Protein AF-A1YER6-F1 (afdb_monomer_lite)

Radius of gyration: 12.26 Å; chains: 1; bounding box: 34×20×25 Å

Organism: NCBI:txid9593

Sequence (48 aa):
KTRTKDKYRVVYTDHQRLELEKEFHYSRYITIRRKSELAANLGLTERQ

Foldseek 3Di:
DDDDPVPPDDDADPVLVVVVVVVCVVPVDDDPVRLVVSCVVRVHDSVD

InterPro domains:
  IPR001356 Homeodomain [PF00046] (7-48)
  IPR001356 Homeodomain [PS50071] (3-48)
  IPR001356 Homeodomain [SM00389] (5-48)
  IPR001356 Homeodomain [cd00086] (7-48)
  IPR009057 Homedomain-like superfamily [SSF46689] (3-48)
  IPR047152 Caudal homeobox [PTHR24332] (1-48)

pLDDT: mean 88.89, std 13.95, range [49.03, 97.94]

Structure (mmCIF, N/CA/C/O backbone):
data_AF-A1YER6-F1
#
_entry.id   AF-A1YER6-F1
#
loop_
_atom_site.group_PDB
_atom_site.id
_atom_site.type_symbol
_atom_site.label_atom_id
_atom_site.label_alt_id
_atom_site.label_comp_id
_atom_site.label_asym_id
_atom_site.label_entity_id
_atom_site.label_seq_id
_atom_site.pdbx_PDB_ins_code
_atom_site.Cartn_x
_atom_site.Cartn_y
_atom_site.Cartn_z
_atom_site.occupancy
_atom_site.B_iso_or_equiv
_atom_site.auth_seq_id
_atom_site.auth_comp_id
_atom_site.auth_asym_id
_atom_site.auth_atom_id
_atom_site.pdbx_PDB_model_num
ATOM 1 N N . LYS A 1 1 ? 23.888 13.599 -12.168 1.00 49.03 1 LYS A N 1
ATOM 2 C CA . LYS A 1 1 ? 23.624 12.381 -11.353 1.00 49.03 1 LYS A CA 1
ATOM 3 C C . LYS A 1 1 ? 22.368 11.698 -11.882 1.00 49.03 1 LYS A C 1
ATOM 5 O O . LYS A 1 1 ? 21.265 11.964 -11.416 1.00 49.03 1 LYS A O 1
ATOM 10 N N . THR A 1 2 ? 22.533 10.903 -12.929 1.00 49.16 2 THR A N 1
ATOM 11 C CA . THR A 1 2 ? 21.437 10.378 -13.750 1.00 49.16 2 THR A CA 1
ATOM 12 C C . THR A 1 2 ? 20.965 9.041 -13.164 1.00 49.16 2 THR A C 1
ATOM 14 O O . THR A 1 2 ? 21.776 8.242 -12.716 1.00 49.16 2 THR A O 1
ATOM 17 N N . ARG A 1 3 ? 19.643 8.894 -13.044 1.00 56.56 3 ARG A N 1
ATOM 18 C CA . ARG A 1 3 ? 18.851 7.866 -12.333 1.00 56.56 3 ARG A CA 1
ATOM 19 C C . ARG A 1 3 ? 19.506 6.474 -12.192 1.00 56.56 3 ARG A C 1
ATOM 21 O O . ARG A 1 3 ? 19.849 5.844 -13.182 1.00 56.56 3 ARG A O 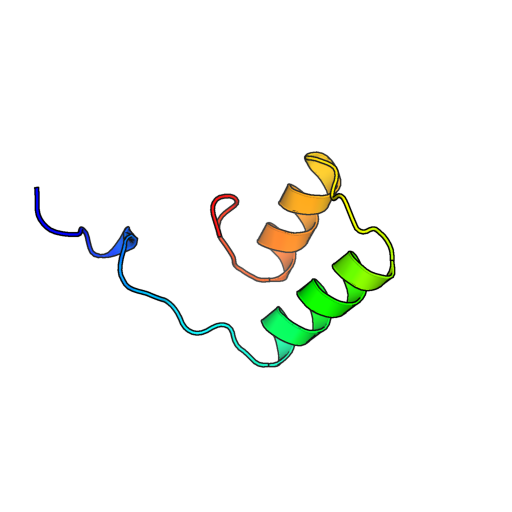1
ATOM 28 N N . THR A 1 4 ? 19.588 5.971 -10.956 1.00 63.25 4 THR A N 1
ATOM 29 C CA . THR A 1 4 ? 19.912 4.568 -10.638 1.00 63.25 4 THR A CA 1
ATOM 30 C C . THR A 1 4 ? 18.734 3.647 -10.987 1.00 63.25 4 THR A C 1
ATOM 32 O O . THR A 1 4 ? 17.602 4.118 -11.093 1.00 63.25 4 THR A O 1
ATOM 35 N N . LYS A 1 5 ? 18.976 2.334 -11.136 1.00 63.41 5 LYS A N 1
ATOM 36 C CA . LYS A 1 5 ? 17.943 1.294 -11.365 1.00 63.41 5 LYS A CA 1
ATOM 37 C C . LYS A 1 5 ? 16.769 1.392 -10.369 1.00 63.41 5 LYS A C 1
A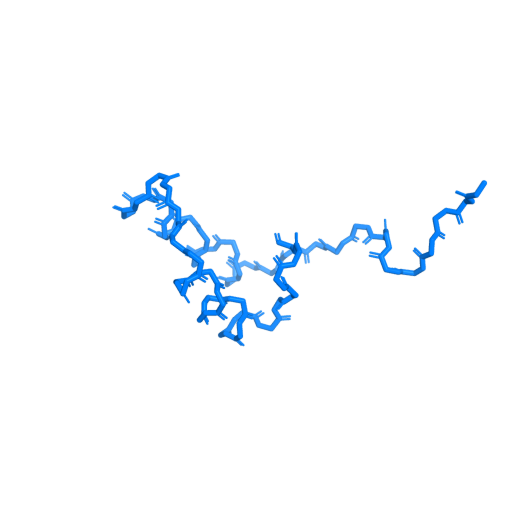TOM 39 O O . LYS A 1 5 ? 15.623 1.224 -10.755 1.00 63.41 5 LYS A O 1
ATOM 44 N N . ASP A 1 6 ? 17.071 1.807 -9.142 1.00 60.97 6 ASP A N 1
ATOM 45 C CA . ASP A 1 6 ? 16.146 2.100 -8.035 1.00 60.97 6 ASP A CA 1
ATOM 46 C C . ASP A 1 6 ? 15.145 3.253 -8.307 1.00 60.97 6 ASP A C 1
ATOM 48 O O . ASP A 1 6 ? 14.092 3.342 -7.692 1.00 60.97 6 ASP A O 1
ATOM 52 N N . LYS A 1 7 ? 15.456 4.157 -9.251 1.00 64.69 7 LYS A N 1
ATOM 53 C CA . LYS A 1 7 ? 14.629 5.325 -9.630 1.00 64.69 7 LYS A CA 1
ATOM 54 C C . LYS A 1 7 ? 13.828 5.124 -10.923 1.00 64.69 7 LYS A C 1
ATOM 56 O O . LYS A 1 7 ? 13.245 6.090 -11.445 1.00 64.69 7 LYS A O 1
ATOM 61 N N . TYR A 1 8 ? 13.857 3.930 -11.513 1.00 75.75 8 TYR A N 1
ATOM 62 C CA . TYR A 1 8 ? 12.945 3.610 -12.608 1.00 75.75 8 TYR A CA 1
ATOM 63 C C . TYR A 1 8 ? 11.537 3.438 -12.045 1.00 75.75 8 TYR A C 1
ATOM 65 O O . TYR A 1 8 ? 11.354 2.860 -10.980 1.00 75.75 8 TYR A O 1
ATOM 73 N N . ARG A 1 9 ? 10.539 3.989 -12.744 1.00 73.81 9 ARG A N 1
ATOM 74 C CA . ARG A 1 9 ? 9.144 3.810 -12.338 1.00 73.81 9 ARG A CA 1
ATOM 75 C C . ARG A 1 9 ? 8.816 2.320 -12.420 1.00 73.81 9 ARG A C 1
ATOM 77 O O . ARG A 1 9 ? 8.969 1.720 -13.482 1.00 73.81 9 ARG A O 1
ATOM 84 N N . VAL A 1 10 ? 8.388 1.746 -11.307 1.00 81.00 10 VAL A N 1
ATOM 85 C CA . VAL A 1 10 ? 7.784 0.417 -11.279 1.00 81.00 10 VAL A CA 1
ATOM 86 C C . VAL A 1 10 ? 6.283 0.628 -11.377 1.00 81.00 10 VAL A C 1
ATOM 88 O O . VAL A 1 10 ? 5.726 1.460 -10.665 1.00 81.00 10 VAL A O 1
ATOM 91 N N . VAL A 1 11 ? 5.641 -0.072 -12.307 1.00 89.06 11 VAL A N 1
ATOM 92 C CA . VAL A 1 11 ? 4.183 -0.056 -12.408 1.00 89.06 11 VAL A CA 1
ATOM 93 C C . VAL A 1 11 ? 3.650 -1.007 -11.345 1.00 89.06 11 VAL A C 1
ATOM 95 O O . VAL A 1 11 ? 4.006 -2.183 -11.352 1.00 89.06 11 VAL A O 1
ATOM 98 N N . TYR A 1 12 ? 2.827 -0.497 -10.428 1.00 94.31 12 TYR A N 1
ATOM 99 C CA . TYR A 1 12 ? 2.167 -1.334 -9.427 1.00 94.31 12 TYR A CA 1
ATOM 100 C C . TYR A 1 12 ? 1.221 -2.329 -10.095 1.00 94.31 12 TYR A C 1
ATOM 102 O O . TYR A 1 12 ? 0.563 -1.988 -11.083 1.00 94.31 12 TYR A O 1
ATOM 110 N N . THR A 1 13 ? 1.140 -3.542 -9.555 1.00 96.31 13 THR A N 1
ATOM 111 C CA . THR A 1 13 ? 0.155 -4.544 -9.978 1.00 96.31 13 THR A CA 1
ATOM 112 C C . THR A 1 13 ? -1.257 -4.117 -9.568 1.00 96.31 13 THR A C 1
ATOM 114 O O . THR A 1 13 ? -1.431 -3.233 -8.727 1.00 96.31 13 THR A O 1
ATOM 117 N N . ASP A 1 14 ? -2.283 -4.747 -10.142 1.00 97.19 14 ASP A N 1
ATOM 118 C CA . ASP A 1 14 ? -3.676 -4.438 -9.790 1.00 97.19 14 ASP A CA 1
ATOM 119 C C . ASP A 1 14 ? -3.972 -4.753 -8.316 1.00 97.19 14 ASP A C 1
ATOM 121 O O . ASP A 1 14 ? -4.623 -3.964 -7.637 1.00 97.19 14 ASP A O 1
ATOM 125 N N . HIS A 1 15 ? -3.399 -5.841 -7.787 1.00 97.44 15 HIS A N 1
ATOM 126 C CA . HIS A 1 15 ? -3.468 -6.178 -6.363 1.00 97.44 15 HIS A CA 1
ATOM 127 C C . HIS A 1 15 ? -2.837 -5.089 -5.483 1.00 97.44 15 HIS A C 1
ATOM 129 O O . HIS A 1 15 ? -3.439 -4.659 -4.504 1.00 97.44 15 HIS A O 1
ATOM 135 N N . GLN A 1 16 ? -1.641 -4.603 -5.843 1.00 97.25 16 GLN A N 1
ATOM 136 C CA . GLN A 1 16 ? -0.970 -3.539 -5.089 1.00 97.25 16 GLN A CA 1
ATOM 137 C C . GLN A 1 16 ? -1.799 -2.252 -5.066 1.00 97.25 16 GLN A C 1
ATOM 139 O O . GLN A 1 16 ? -1.951 -1.649 -4.008 1.00 97.25 16 GLN A O 1
ATOM 144 N N . ARG A 1 17 ? -2.368 -1.845 -6.209 1.00 97.00 17 ARG A N 1
ATOM 145 C CA . ARG A 1 17 ? -3.225 -0.651 -6.285 1.00 97.00 17 ARG A CA 1
ATOM 146 C C . ARG A 1 17 ? -4.496 -0.806 -5.455 1.00 97.00 17 ARG A C 1
ATOM 148 O O . ARG A 1 17 ? -4.798 0.088 -4.674 1.00 97.00 17 ARG A O 1
ATOM 155 N N . LEU A 1 18 ? -5.170 -1.952 -5.551 1.00 97.94 18 LEU A N 1
ATOM 156 C CA . LEU A 1 18 ? -6.392 -2.227 -4.796 1.00 97.94 18 LEU A CA 1
ATOM 157 C C . LEU A 1 18 ? -6.180 -2.108 -3.279 1.00 97.94 18 LEU A C 1
ATOM 159 O O . LEU A 1 18 ? -6.972 -1.471 -2.591 1.00 97.94 18 LEU A O 1
ATOM 163 N N . GLU A 1 19 ? -5.117 -2.711 -2.747 1.00 97.88 19 GLU A N 1
ATOM 164 C CA . GLU A 1 19 ? -4.846 -2.666 -1.305 1.00 97.88 19 GLU A CA 1
ATOM 165 C C . GLU A 1 19 ? -4.430 -1.262 -0.833 1.00 97.88 19 GLU A C 1
ATOM 167 O O . GLU A 1 19 ? -4.848 -0.828 0.241 1.00 97.88 19 GLU A O 1
ATOM 172 N N . LEU A 1 20 ? -3.676 -0.514 -1.649 1.00 96.81 20 LEU A N 1
ATOM 173 C CA . LEU A 1 20 ? -3.344 0.889 -1.368 1.00 96.81 20 LEU A CA 1
ATOM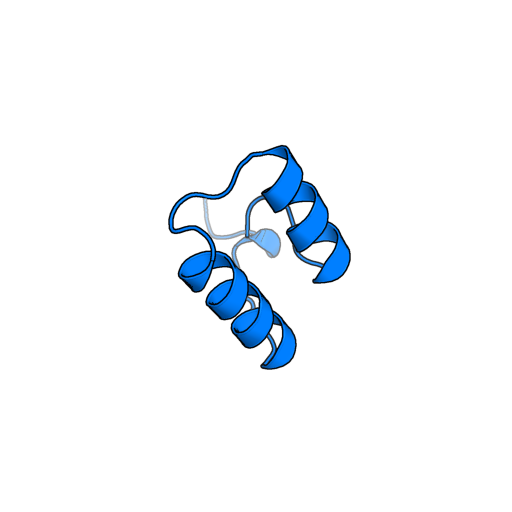 174 C C . LEU A 1 20 ? -4.598 1.785 -1.356 1.00 96.81 20 LEU A C 1
ATOM 176 O O . LEU A 1 20 ? -4.742 2.627 -0.470 1.00 96.81 20 LEU A O 1
ATOM 180 N N . GLU A 1 21 ? -5.520 1.592 -2.303 1.00 97.94 21 GLU A N 1
ATOM 181 C CA . GLU A 1 21 ? -6.795 2.319 -2.367 1.00 97.94 21 GLU A CA 1
ATOM 182 C C . GLU A 1 21 ? -7.684 2.006 -1.157 1.00 97.94 21 GLU A C 1
ATOM 184 O O . GLU A 1 21 ? -8.219 2.924 -0.530 1.00 97.94 21 GLU A O 1
ATOM 189 N N . LYS A 1 22 ? -7.797 0.727 -0.773 1.00 97.62 22 LYS A N 1
ATOM 190 C CA . LYS A 1 22 ? -8.527 0.310 0.436 1.00 97.62 22 LYS A CA 1
ATOM 191 C C . LYS A 1 22 ? -7.977 0.983 1.689 1.00 97.62 22 LYS A C 1
ATOM 193 O O . LYS A 1 22 ? -8.760 1.505 2.483 1.00 97.62 22 LYS A O 1
ATOM 198 N N . GLU A 1 23 ? -6.654 0.998 1.861 1.00 97.31 23 GLU A N 1
ATOM 199 C CA . GLU A 1 23 ? -6.030 1.638 3.019 1.00 97.31 23 GLU A CA 1
ATOM 200 C C . GLU A 1 23 ? -6.308 3.148 3.032 1.00 97.31 23 GLU A C 1
ATOM 202 O O . GLU A 1 23 ? -6.680 3.677 4.074 1.00 97.31 23 GLU A O 1
ATOM 207 N N . PHE A 1 24 ? -6.229 3.833 1.885 1.00 96.88 24 PHE A N 1
ATOM 208 C CA . PHE A 1 24 ? -6.541 5.266 1.795 1.00 96.88 24 PHE A CA 1
ATOM 209 C C . PHE A 1 24 ? -8.007 5.587 2.127 1.00 96.88 24 PHE A C 1
ATOM 211 O O . PHE A 1 24 ? -8.296 6.588 2.790 1.00 96.88 24 PHE A O 1
ATOM 218 N N . HIS A 1 25 ? -8.941 4.742 1.685 1.00 97.38 25 HIS A N 1
ATOM 219 C CA . HIS A 1 25 ? -10.356 4.885 2.021 1.00 97.38 25 HIS A CA 1
ATOM 220 C C . HIS A 1 25 ? -10.640 4.617 3.504 1.00 97.38 25 HIS A C 1
ATOM 222 O O . HIS A 1 25 ? -11.508 5.278 4.074 1.00 97.38 25 HIS A O 1
ATOM 228 N N . TYR A 1 26 ? -9.904 3.694 4.129 1.00 96.81 26 TYR A N 1
ATOM 229 C CA . TYR A 1 26 ? -9.990 3.424 5.565 1.00 96.81 26 TYR A CA 1
ATOM 230 C C . TYR A 1 26 ? -9.374 4.558 6.400 1.00 96.81 26 TYR A C 1
ATOM 232 O O . TYR A 1 26 ? -9.983 5.035 7.357 1.00 96.81 26 TYR A O 1
ATOM 240 N N . SER A 1 27 ? -8.186 5.029 6.014 1.00 95.38 27 SER A N 1
ATOM 241 C CA . SER A 1 27 ? -7.497 6.156 6.634 1.00 95.38 27 SER A CA 1
ATOM 242 C C . SER A 1 27 ? -6.713 6.961 5.602 1.00 95.38 27 SER A C 1
ATOM 244 O O . SER A 1 27 ? -5.754 6.484 4.998 1.00 95.38 27 SER A O 1
ATOM 246 N N . ARG A 1 28 ? -7.042 8.252 5.480 1.00 93.50 28 ARG A N 1
ATOM 247 C CA . ARG A 1 28 ? -6.327 9.172 4.576 1.00 93.50 28 ARG A CA 1
ATOM 248 C C . ARG A 1 28 ? -4.857 9.380 4.960 1.00 93.50 28 ARG A C 1
ATOM 250 O O . ARG A 1 28 ? -4.078 9.836 4.128 1.00 93.50 28 ARG A O 1
ATOM 257 N N . TYR A 1 29 ? -4.487 9.064 6.204 1.00 95.94 29 TYR A 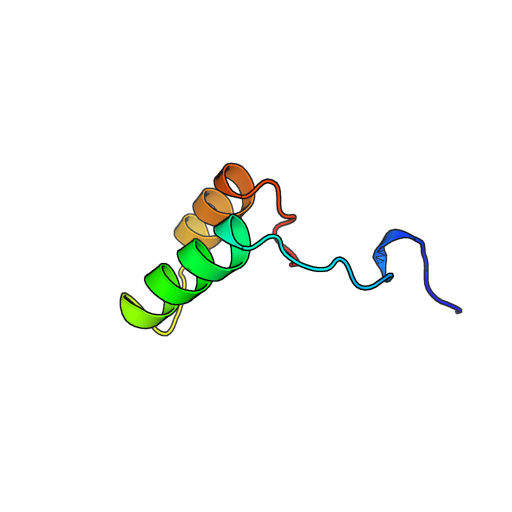N 1
ATOM 258 C CA . TYR A 1 29 ? -3.121 9.159 6.713 1.00 95.94 29 TYR A CA 1
ATOM 259 C C . TYR A 1 29 ? -2.698 7.829 7.332 1.00 95.94 29 TYR A C 1
ATOM 261 O O . TYR A 1 29 ? -3.334 7.325 8.259 1.00 95.94 29 TYR A O 1
ATOM 269 N N . ILE A 1 30 ? -1.604 7.267 6.830 1.00 94.69 30 ILE A N 1
ATOM 270 C CA . ILE A 1 30 ? -1.076 5.989 7.297 1.00 94.69 30 ILE A CA 1
ATOM 271 C C . ILE A 1 30 ? -0.070 6.207 8.433 1.00 94.69 30 ILE A C 1
ATOM 273 O O . ILE A 1 30 ? 0.757 7.120 8.389 1.00 94.69 30 ILE A O 1
ATOM 277 N N . THR A 1 31 ? -0.126 5.366 9.463 1.00 96.81 31 THR A N 1
ATOM 278 C CA . THR A 1 31 ? 0.898 5.356 10.518 1.00 96.81 31 THR A CA 1
ATOM 279 C C . THR A 1 31 ? 2.155 4.639 10.026 1.00 96.81 31 THR A C 1
ATOM 281 O O . THR A 1 31 ? 2.088 3.808 9.122 1.00 96.81 31 THR A O 1
ATOM 284 N N . ILE A 1 32 ? 3.310 4.908 10.645 1.00 96.81 32 ILE A N 1
ATOM 285 C CA . ILE A 1 32 ?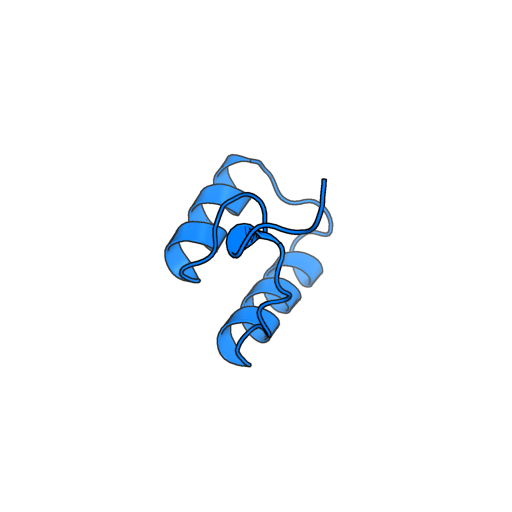 4.579 4.253 10.273 1.00 96.81 32 ILE A CA 1
ATOM 286 C C . ILE A 1 32 ? 4.448 2.728 10.355 1.00 96.81 32 ILE A C 1
ATOM 288 O O . ILE A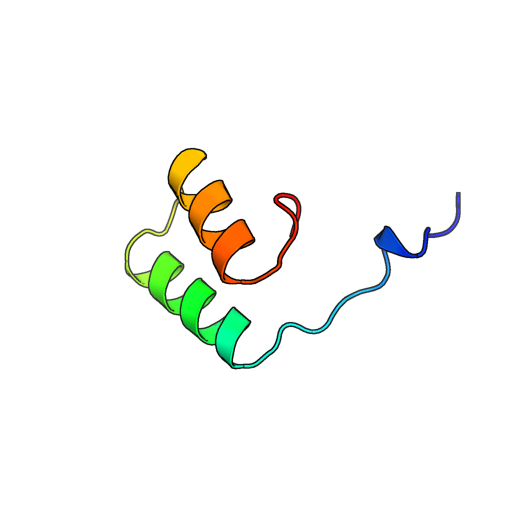 1 32 ? 4.781 2.031 9.404 1.00 96.81 32 ILE A O 1
ATOM 292 N N . ARG A 1 33 ? 3.876 2.217 11.451 1.00 96.69 33 ARG A N 1
ATOM 293 C CA . ARG A 1 33 ? 3.655 0.779 11.639 1.00 96.69 33 ARG A CA 1
ATOM 294 C C . ARG A 1 33 ? 2.806 0.184 10.518 1.00 96.69 33 ARG A C 1
ATOM 296 O O . ARG A 1 33 ? 3.179 -0.831 9.938 1.00 96.69 33 ARG A O 1
ATOM 303 N N . ARG A 1 34 ? 1.682 0.832 10.198 1.00 96.50 34 ARG A N 1
ATOM 304 C CA . ARG A 1 34 ? 0.765 0.334 9.173 1.00 96.50 34 ARG A CA 1
ATOM 305 C C . ARG A 1 34 ? 1.400 0.360 7.785 1.00 96.50 34 ARG A C 1
ATOM 307 O O . ARG A 1 34 ? 1.201 -0.563 7.004 1.00 96.50 34 ARG A O 1
ATOM 314 N N . LYS A 1 35 ? 2.217 1.378 7.507 1.00 97.00 35 LYS A N 1
ATOM 315 C CA . LYS A 1 35 ? 2.994 1.482 6.273 1.00 97.00 35 LYS A CA 1
ATOM 316 C C . LYS A 1 35 ? 3.997 0.338 6.129 1.00 97.00 35 LYS A C 1
ATOM 318 O O . LYS A 1 35 ? 4.042 -0.269 5.064 1.00 97.00 35 LYS A O 1
ATOM 323 N N . SER A 1 36 ? 4.755 0.021 7.180 1.00 97.38 36 SER A N 1
ATOM 324 C CA . SER A 1 36 ? 5.705 -1.100 7.165 1.00 97.38 36 SER A CA 1
ATOM 325 C C . SER A 1 36 ? 5.000 -2.442 6.935 1.00 97.38 36 SER A C 1
ATOM 327 O O . SER A 1 36 ? 5.447 -3.236 6.111 1.00 97.38 36 SER A O 1
ATOM 329 N N . GLU A 1 37 ? 3.860 -2.675 7.597 1.00 97.06 37 GLU A N 1
ATOM 330 C CA . GLU A 1 37 ? 3.039 -3.880 7.393 1.00 97.06 37 GLU A CA 1
ATOM 331 C C . GLU A 1 37 ? 2.520 -3.978 5.946 1.00 97.06 37 GLU A C 1
ATOM 333 O O . GLU A 1 37 ? 2.633 -5.026 5.308 1.00 97.06 37 GLU A O 1
ATOM 338 N N . LEU A 1 38 ? 1.991 -2.879 5.401 1.00 96.88 38 LEU A N 1
ATOM 339 C CA . LEU A 1 38 ? 1.454 -2.843 4.041 1.00 96.88 38 LEU A CA 1
ATOM 340 C C . LEU A 1 38 ? 2.551 -3.047 2.985 1.00 96.88 38 LEU A C 1
ATOM 342 O O . LEU A 1 38 ? 2.356 -3.810 2.041 1.00 96.88 38 LEU A O 1
ATOM 346 N N . ALA A 1 39 ? 3.716 -2.420 3.162 1.00 96.44 39 ALA A N 1
ATOM 347 C CA . ALA A 1 39 ? 4.858 -2.577 2.266 1.00 96.44 39 ALA A CA 1
ATOM 348 C C . ALA A 1 39 ? 5.359 -4.030 2.236 1.00 96.44 39 ALA A C 1
ATOM 350 O O . ALA A 1 39 ? 5.546 -4.589 1.154 1.00 96.44 39 ALA A O 1
ATOM 351 N N . ALA A 1 40 ? 5.485 -4.673 3.405 1.00 96.94 40 ALA A N 1
ATOM 352 C CA . ALA A 1 40 ? 5.870 -6.079 3.504 1.00 96.94 40 ALA A CA 1
ATOM 353 C C . ALA A 1 40 ? 4.864 -7.006 2.798 1.00 96.94 40 ALA A C 1
ATOM 355 O O . ALA A 1 40 ? 5.267 -7.867 2.017 1.00 96.94 40 ALA A O 1
ATOM 356 N N . ASN A 1 41 ? 3.561 -6.785 3.006 1.00 96.31 41 ASN A N 1
ATOM 357 C CA . ASN A 1 41 ? 2.502 -7.590 2.387 1.00 96.31 41 ASN A CA 1
ATOM 358 C C . ASN A 1 41 ? 2.441 -7.433 0.861 1.00 96.31 41 ASN A C 1
ATOM 360 O O . ASN A 1 41 ? 2.118 -8.379 0.146 1.00 96.31 41 ASN A O 1
ATOM 364 N N . LEU A 1 42 ? 2.741 -6.236 0.356 1.00 96.25 42 LEU A N 1
ATOM 365 C CA . LEU A 1 42 ? 2.684 -5.914 -1.069 1.00 96.25 42 LEU A CA 1
ATOM 366 C C . LEU A 1 42 ? 4.006 -6.142 -1.812 1.00 96.25 42 LEU A C 1
ATOM 368 O O . LEU A 1 42 ? 4.055 -5.939 -3.029 1.00 96.25 42 LEU A O 1
ATOM 372 N N . GLY A 1 43 ? 5.069 -6.548 -1.109 1.00 95.19 43 GLY A N 1
ATOM 373 C CA . GLY A 1 43 ? 6.413 -6.673 -1.679 1.00 95.19 43 GLY A CA 1
ATOM 374 C C . GLY A 1 43 ? 6.970 -5.336 -2.178 1.00 95.19 43 GLY A C 1
ATOM 375 O O . GLY A 1 43 ? 7.698 -5.298 -3.170 1.00 95.19 43 GLY A O 1
ATOM 376 N N . LEU A 1 44 ? 6.582 -4.235 -1.532 1.00 93.50 44 LEU A N 1
ATOM 377 C CA . LEU A 1 44 ? 7.042 -2.881 -1.828 1.00 93.50 44 LEU A CA 1
ATOM 378 C C . LEU A 1 44 ? 8.122 -2.464 -0.830 1.00 93.50 44 LEU A C 1
ATOM 380 O O . LEU A 1 44 ? 8.184 -2.940 0.302 1.00 93.50 44 LEU A O 1
ATOM 384 N N . THR A 1 45 ? 8.980 -1.537 -1.242 1.00 92.19 45 THR A N 1
ATOM 385 C CA . THR A 1 45 ? 9.882 -0.865 -0.301 1.00 92.19 45 THR A CA 1
ATOM 386 C C . THR A 1 45 ? 9.109 0.155 0.531 1.00 92.19 45 THR A C 1
ATOM 388 O O . THR A 1 45 ? 8.142 0.734 0.052 1.00 92.19 45 THR A O 1
ATOM 391 N N . GLU A 1 46 ? 9.584 0.483 1.735 1.00 88.44 46 GLU A N 1
ATOM 392 C CA . GLU A 1 46 ? 8.960 1.544 2.545 1.00 88.44 46 GLU A CA 1
ATOM 393 C C . GLU A 1 46 ? 9.020 2.934 1.890 1.00 88.44 46 GLU A C 1
ATOM 395 O O . GLU A 1 46 ? 8.398 3.883 2.360 1.00 88.44 46 GLU A O 1
ATOM 400 N N . ARG A 1 47 ? 9.807 3.107 0.828 1.00 88.88 47 ARG A N 1
ATOM 401 C CA . ARG A 1 47 ? 9.875 4.370 0.094 1.00 88.88 47 ARG A CA 1
ATOM 402 C C . ARG A 1 47 ? 8.754 4.511 -0.940 1.00 88.88 47 ARG A C 1
ATOM 404 O O . ARG A 1 47 ? 8.372 5.647 -1.224 1.00 88.88 47 ARG A O 1
ATOM 411 N N . GLN A 1 48 ? 8.336 3.396 -1.536 1.00 85.19 48 GLN A N 1
ATOM 412 C CA . GLN A 1 48 ? 7.255 3.320 -2.525 1.00 85.19 48 GLN A CA 1
ATOM 413 C C . GLN A 1 48 ? 5.896 3.583 -1.874 1.00 85.19 48 GLN A C 1
ATOM 415 O O . GLN A 1 48 ? 5.023 4.096 -2.610 1.00 85.19 48 GLN A O 1
#

Secondary structure (DSSP, 8-state):
----GGGSPPPPPHHHHHHHHHHHHH-SS--HHHHHHHHHHHT--TT-